Protein AF-A0A955WS61-F1 (afdb_monomer)

Structure (mmCIF, N/CA/C/O backbone):
data_AF-A0A955WS61-F1
#
_entry.id   AF-A0A955WS61-F1
#
loop_
_atom_site.group_PDB
_atom_site.id
_atom_site.type_symbol
_atom_site.label_atom_id
_atom_site.label_alt_id
_atom_site.label_comp_id
_atom_site.label_asym_id
_atom_site.label_entity_id
_atom_site.label_seq_id
_atom_site.pdbx_PDB_ins_code
_atom_site.Cartn_x
_atom_site.Cartn_y
_atom_site.Cartn_z
_atom_site.occupancy
_atom_site.B_iso_or_equiv
_atom_site.auth_seq_id
_atom_site.auth_comp_id
_atom_site.auth_asym_id
_atom_site.auth_atom_id
_atom_site.pdbx_PDB_model_num
ATOM 1 N N . MET A 1 1 ? -60.626 -24.618 -9.556 1.00 39.59 1 MET A N 1
ATOM 2 C CA . MET A 1 1 ? -60.246 -23.622 -8.529 1.00 39.59 1 MET A CA 1
ATOM 3 C C . MET A 1 1 ? -60.140 -22.252 -9.198 1.00 39.59 1 MET A C 1
ATOM 5 O O . MET A 1 1 ? -59.778 -22.217 -10.368 1.00 39.59 1 MET A O 1
ATOM 9 N N . PRO A 1 2 ? -60.588 -21.170 -8.542 1.00 42.81 2 PRO A N 1
ATOM 10 C CA . PRO A 1 2 ? -61.074 -19.955 -9.198 1.00 42.81 2 PRO A CA 1
ATOM 11 C C . PRO A 1 2 ? -60.015 -18.841 -9.265 1.00 42.81 2 PRO A C 1
ATOM 13 O O . PRO A 1 2 ? -59.220 -18.716 -8.343 1.00 42.81 2 PRO A O 1
ATOM 16 N N . ARG A 1 3 ? -60.077 -17.975 -10.287 1.00 38.41 3 ARG A N 1
ATOM 17 C CA . ARG A 1 3 ? -60.382 -16.526 -10.174 1.00 38.41 3 ARG A CA 1
ATOM 18 C C . ARG A 1 3 ? -59.957 -15.764 -11.437 1.00 38.41 3 ARG A C 1
ATOM 20 O O . ARG A 1 3 ? -58.796 -15.742 -11.821 1.00 38.41 3 ARG A O 1
ATOM 27 N N . ARG A 1 4 ? -60.955 -15.131 -12.058 1.00 44.97 4 ARG A N 1
ATOM 28 C CA . ARG A 1 4 ? -60.822 -14.010 -12.994 1.00 44.97 4 ARG A CA 1
ATOM 29 C C . ARG A 1 4 ? -60.536 -12.716 -12.213 1.00 44.97 4 ARG A C 1
ATOM 31 O O . ARG A 1 4 ? -60.990 -12.609 -11.077 1.00 44.97 4 ARG A O 1
ATOM 38 N N . ALA A 1 5 ? -59.978 -11.738 -12.937 1.00 42.53 5 ALA A N 1
ATOM 39 C CA . ALA A 1 5 ? -59.955 -10.290 -12.664 1.00 42.53 5 ALA A CA 1
ATOM 40 C C . ALA A 1 5 ? -58.942 -9.852 -11.580 1.00 42.53 5 ALA A C 1
ATOM 42 O O . ALA A 1 5 ? -58.774 -10.533 -10.583 1.00 42.53 5 ALA A O 1
ATOM 43 N N . PHE A 1 6 ? -58.177 -8.768 -11.714 1.00 42.38 6 PHE A N 1
ATOM 44 C CA . PHE A 1 6 ? -58.484 -7.454 -12.274 1.00 42.38 6 PHE A CA 1
ATOM 45 C C . PHE A 1 6 ? -57.208 -6.806 -12.844 1.00 42.38 6 PHE A C 1
ATOM 47 O O . PHE A 1 6 ? -56.226 -6.642 -12.129 1.00 42.38 6 PHE A O 1
ATOM 54 N N . ALA A 1 7 ? -57.260 -6.363 -14.100 1.00 45.56 7 ALA A N 1
ATOM 55 C CA . ALA A 1 7 ? -56.530 -5.178 -14.528 1.00 45.56 7 ALA A CA 1
ATOM 56 C C . ALA A 1 7 ? -57.457 -3.989 -14.256 1.00 45.56 7 ALA A C 1
ATOM 58 O O . ALA A 1 7 ? -58.474 -3.882 -14.932 1.00 45.56 7 ALA A O 1
ATOM 59 N N . LEU A 1 8 ? -57.169 -3.176 -13.236 1.00 44.16 8 LEU A N 1
ATOM 60 C CA . LEU A 1 8 ? -57.596 -1.774 -13.105 1.00 44.16 8 LEU A CA 1
ATOM 61 C C . LEU A 1 8 ? -57.124 -1.236 -11.746 1.00 44.16 8 LEU A C 1
ATOM 63 O O . LEU A 1 8 ? -57.612 -1.701 -10.723 1.00 44.16 8 LEU A O 1
ATOM 67 N N . ALA A 1 9 ? -56.207 -0.268 -11.761 1.00 42.47 9 ALA A N 1
ATOM 68 C CA . ALA A 1 9 ? -56.136 0.884 -10.846 1.00 42.47 9 ALA A CA 1
ATOM 69 C C . ALA A 1 9 ? -54.751 1.539 -10.974 1.00 42.47 9 ALA A C 1
ATOM 71 O O . ALA A 1 9 ? -53.930 1.498 -10.067 1.00 42.47 9 ALA A O 1
ATOM 72 N N . CYS A 1 10 ? -54.477 2.125 -12.138 1.00 44.53 10 CYS A N 1
ATOM 73 C CA . CYS A 1 10 ? -53.353 3.037 -12.317 1.00 44.53 10 CYS A CA 1
ATOM 74 C C . CYS A 1 10 ? -53.923 4.369 -12.797 1.00 44.53 10 CYS A C 1
ATOM 76 O O . CYS A 1 10 ? -53.821 4.697 -13.970 1.00 44.53 10 CYS A O 1
ATOM 78 N N . LEU A 1 11 ? -54.643 5.065 -11.916 1.00 44.31 11 LEU A N 1
ATOM 79 C CA . LEU A 1 11 ? -55.057 6.457 -12.088 1.00 44.31 11 LEU A CA 1
ATOM 80 C C . LEU A 1 11 ? -55.647 6.948 -10.762 1.00 44.31 11 LEU A C 1
ATOM 82 O O . LEU A 1 11 ? -56.581 6.333 -10.257 1.00 44.31 11 LEU A O 1
ATOM 86 N N . LEU A 1 12 ? -55.115 8.078 -10.281 1.00 42.94 12 LEU A N 1
ATOM 87 C CA . LEU A 1 12 ? -55.495 8.864 -9.092 1.00 42.94 12 LEU A CA 1
ATOM 88 C C . LEU A 1 12 ? -54.733 8.551 -7.794 1.00 42.94 12 LEU A C 1
ATOM 90 O O . LEU A 1 12 ? -55.284 7.980 -6.863 1.00 42.94 12 LEU A O 1
ATOM 94 N N . ALA A 1 13 ? -53.490 9.036 -7.716 1.00 41.31 13 ALA A N 1
ATOM 95 C CA . ALA A 1 13 ? -53.006 9.848 -6.591 1.00 41.31 13 ALA A CA 1
ATOM 96 C C . ALA A 1 13 ? -51.609 10.399 -6.933 1.00 41.31 13 ALA A C 1
ATOM 98 O O . ALA A 1 13 ? -50.580 9.768 -6.713 1.00 41.31 13 ALA A O 1
ATOM 99 N N . LEU A 1 14 ? -51.600 11.587 -7.538 1.00 50.22 14 LEU A N 1
ATOM 100 C CA . LEU A 1 14 ? -50.441 12.473 -7.605 1.00 50.22 14 LEU A CA 1
ATOM 101 C C . LEU A 1 14 ? -50.039 12.831 -6.168 1.00 50.22 14 LEU A C 1
ATOM 103 O O . LEU A 1 14 ? -50.820 13.509 -5.517 1.00 50.22 14 LEU A O 1
ATOM 107 N N . THR A 1 15 ? -48.867 12.345 -5.740 1.00 50.47 15 THR A N 1
ATOM 108 C CA . THR A 1 15 ? -48.021 12.683 -4.568 1.00 50.47 15 THR A CA 1
ATOM 109 C C . THR A 1 15 ? -47.634 11.407 -3.813 1.00 50.47 15 THR A C 1
ATOM 111 O O . THR A 1 15 ? -48.384 10.949 -2.957 1.00 50.47 15 THR A O 1
ATOM 114 N N . GLY A 1 16 ? -46.473 10.819 -4.126 1.00 45.91 16 GLY A N 1
ATOM 115 C CA . GLY A 1 16 ? -45.897 9.762 -3.277 1.00 45.91 16 GLY A CA 1
ATOM 116 C C . GLY A 1 16 ? -45.129 8.629 -3.962 1.00 45.91 16 GLY A C 1
ATOM 117 O O . GLY A 1 16 ? -44.665 7.736 -3.269 1.00 45.91 16 GLY A O 1
ATOM 118 N N . CYS A 1 17 ? -44.955 8.630 -5.288 1.00 41.88 17 CYS A N 1
ATOM 119 C CA . CYS A 1 17 ? -44.172 7.595 -5.989 1.00 41.88 17 CYS A CA 1
ATOM 120 C C . CYS A 1 17 ? -42.690 7.967 -6.207 1.00 41.88 17 CYS A C 1
ATOM 122 O O . CYS A 1 17 ? -42.085 7.462 -7.146 1.00 41.88 17 CYS A O 1
ATOM 124 N N . ASP A 1 18 ? -42.107 8.831 -5.371 1.00 45.09 18 ASP A N 1
ATOM 125 C CA . ASP A 1 18 ? -40.660 9.124 -5.407 1.00 45.09 18 ASP A CA 1
ATOM 126 C C . ASP A 1 18 ? -39.857 8.293 -4.385 1.00 45.09 18 ASP A C 1
ATOM 128 O O . ASP A 1 18 ? -38.687 8.000 -4.606 1.00 45.09 18 ASP A O 1
ATOM 132 N N . GLU A 1 19 ? -40.480 7.800 -3.307 1.00 46.69 19 GLU A N 1
ATOM 133 C CA . GLU A 1 19 ? -39.740 7.052 -2.271 1.00 46.69 19 GLU A CA 1
ATOM 134 C C . GLU A 1 19 ? -39.467 5.581 -2.623 1.00 46.69 19 GLU A C 1
ATOM 136 O O . GLU A 1 19 ? -38.569 4.962 -2.057 1.00 46.69 19 GLU A O 1
ATOM 141 N N . LEU A 1 20 ? -40.187 5.002 -3.588 1.00 40.94 20 LEU A N 1
ATOM 142 C CA . LEU A 1 20 ? -40.034 3.580 -3.930 1.00 40.94 20 LEU A CA 1
ATOM 143 C C . LEU A 1 20 ? -38.969 3.317 -5.007 1.00 40.94 20 LEU A C 1
ATOM 145 O O . LEU A 1 20 ? -38.524 2.180 -5.148 1.00 40.94 20 LEU A O 1
ATOM 149 N N . LEU A 1 21 ? -38.509 4.352 -5.725 1.00 43.75 21 LEU A N 1
ATOM 150 C CA . LEU A 1 21 ? -37.394 4.232 -6.674 1.00 43.75 21 LEU A CA 1
ATOM 151 C C . LEU A 1 21 ? -36.022 4.549 -6.054 1.00 43.75 21 LEU A C 1
ATOM 153 O O . LEU A 1 21 ? -35.013 4.094 -6.586 1.00 43.75 21 LEU A O 1
ATOM 157 N N . GLN A 1 22 ? -35.967 5.240 -4.908 1.00 46.19 22 GLN A N 1
ATOM 158 C CA . GLN A 1 22 ? -34.728 5.372 -4.125 1.00 46.19 22 GLN A CA 1
ATOM 159 C C . GLN A 1 22 ? -34.410 4.126 -3.282 1.00 46.19 22 GLN A C 1
ATOM 161 O O . GLN A 1 22 ? -33.268 3.945 -2.874 1.00 46.19 22 GLN A O 1
ATOM 166 N N . ALA A 1 23 ? -35.377 3.224 -3.083 1.00 44.03 23 ALA A N 1
ATOM 167 C CA . ALA A 1 23 ? -35.196 2.004 -2.294 1.00 44.03 23 ALA A CA 1
ATOM 168 C C . ALA A 1 23 ? -34.667 0.787 -3.087 1.00 44.03 23 ALA A C 1
ATOM 170 O O . ALA A 1 23 ? -34.442 -0.262 -2.490 1.00 44.03 23 ALA A O 1
ATOM 171 N N . LEU A 1 24 ? -34.494 0.874 -4.416 1.00 44.59 24 LEU A N 1
ATOM 172 C CA . LEU A 1 24 ? -34.256 -0.316 -5.258 1.00 44.59 24 LEU A CA 1
ATOM 173 C C . LEU A 1 24 ? -33.140 -0.192 -6.316 1.00 44.59 24 LEU A C 1
ATOM 175 O O . LEU A 1 24 ? -33.082 -1.031 -7.212 1.00 44.59 24 LEU A O 1
ATOM 179 N N . GLY A 1 25 ? -32.246 0.804 -6.254 1.00 40.69 25 GLY A N 1
ATOM 180 C CA . GLY A 1 25 ? -31.381 1.102 -7.411 1.00 40.69 25 GLY A CA 1
ATOM 181 C C . GLY A 1 25 ? -29.895 1.398 -7.202 1.00 40.69 25 GLY A C 1
ATOM 182 O O . GLY A 1 25 ? -29.263 1.772 -8.185 1.00 40.69 25 GLY A O 1
ATOM 183 N N . GLY A 1 26 ? -29.330 1.273 -5.995 1.00 39.69 26 GLY A N 1
ATOM 184 C CA . GLY A 1 26 ? -27.954 1.731 -5.718 1.00 39.69 26 GLY A CA 1
ATOM 185 C C . GLY A 1 26 ? -26.920 0.680 -5.306 1.00 39.69 26 GLY A C 1
ATOM 186 O O . GLY A 1 26 ? -25.733 0.925 -5.490 1.00 39.69 26 GLY A O 1
ATOM 187 N N . ASP A 1 27 ? -27.328 -0.480 -4.788 1.00 40.47 27 ASP A N 1
ATOM 188 C CA . ASP A 1 27 ? -26.390 -1.470 -4.241 1.00 40.47 27 ASP A CA 1
ATOM 189 C C . ASP A 1 27 ? -26.143 -2.616 -5.221 1.00 40.47 27 ASP A C 1
ATOM 191 O O . ASP A 1 27 ? -26.682 -3.718 -5.109 1.00 40.47 27 ASP A O 1
ATOM 195 N N . GLN A 1 28 ? -25.276 -2.360 -6.197 1.00 41.34 28 GLN A N 1
ATOM 196 C CA . GLN A 1 28 ? -24.551 -3.428 -6.879 1.00 41.34 28 GLN A CA 1
ATOM 197 C C . GLN A 1 28 ? -23.168 -3.590 -6.240 1.00 41.34 28 GLN A C 1
ATOM 199 O O . GLN A 1 28 ? -22.157 -3.227 -6.824 1.00 41.34 28 GLN A O 1
ATOM 204 N N . TYR A 1 29 ? -23.139 -4.151 -5.030 1.00 45.25 29 TYR A N 1
ATOM 205 C CA . TYR A 1 29 ? -21.952 -4.771 -4.425 1.00 45.25 29 TYR A CA 1
ATOM 206 C C . TYR A 1 29 ? -22.375 -6.082 -3.735 1.00 45.25 29 TYR A C 1
ATOM 208 O O . TYR A 1 29 ? -22.203 -6.289 -2.536 1.00 45.25 29 TYR A O 1
ATOM 216 N N . LEU A 1 30 ? -23.002 -6.981 -4.501 1.00 44.31 30 LEU A N 1
ATOM 217 C CA . LEU A 1 30 ? -23.370 -8.318 -4.037 1.00 44.31 30 LEU A CA 1
ATOM 218 C C . LEU A 1 30 ? -22.177 -9.270 -4.170 1.00 44.31 30 LEU A C 1
ATOM 220 O O . LEU A 1 30 ? -21.779 -9.618 -5.280 1.00 44.31 30 LEU A O 1
ATOM 224 N N . GLY A 1 31 ? -21.656 -9.736 -3.031 1.00 38.41 31 GLY A N 1
ATOM 225 C CA . GLY A 1 31 ? -20.728 -10.868 -3.008 1.00 38.41 31 GLY A CA 1
ATOM 226 C C . GLY A 1 31 ? -20.082 -11.253 -1.673 1.00 38.41 31 GLY A C 1
ATOM 227 O O . GLY A 1 31 ? -19.386 -12.262 -1.642 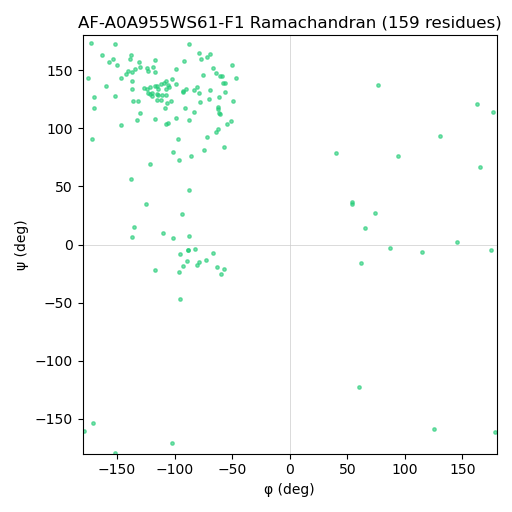1.00 38.41 31 GLY A O 1
ATOM 228 N N . GLY A 1 32 ? -20.283 -10.512 -0.578 1.00 45.88 32 GLY A N 1
ATOM 229 C CA . GLY A 1 32 ? -19.757 -10.872 0.750 1.00 45.88 32 GLY A CA 1
ATOM 230 C C . GLY A 1 32 ? -20.872 -10.985 1.795 1.00 45.88 32 GLY A C 1
ATOM 231 O O . GLY A 1 32 ? -21.881 -10.292 1.651 1.00 45.88 32 GLY A O 1
ATOM 232 N N . PRO A 1 33 ? -20.738 -11.845 2.828 1.00 43.12 33 PRO A N 1
ATOM 233 C CA . PRO A 1 33 ? -21.721 -11.905 3.907 1.00 43.12 33 PRO A CA 1
ATOM 234 C C . PRO A 1 33 ? -21.844 -10.532 4.597 1.00 43.12 33 PRO A C 1
ATOM 236 O O . PRO A 1 33 ? -20.835 -9.829 4.714 1.00 43.12 33 PRO A O 1
ATOM 239 N N . PRO A 1 34 ? -23.048 -10.138 5.056 1.00 48.12 34 PRO A N 1
ATOM 240 C CA . PRO A 1 34 ? -23.232 -8.893 5.792 1.00 48.12 34 PRO A CA 1
ATOM 241 C C . PRO A 1 34 ? -22.423 -8.969 7.088 1.00 48.12 34 PRO A C 1
ATOM 243 O O . PRO A 1 34 ? -22.656 -9.841 7.927 1.00 48.12 34 PRO A O 1
ATOM 246 N N . VAL A 1 35 ? -21.427 -8.095 7.238 1.00 57.53 35 VAL A N 1
ATOM 247 C CA . VAL A 1 35 ? -20.672 -7.976 8.489 1.00 57.53 35 VAL A CA 1
ATOM 248 C C . VAL A 1 35 ? -21.448 -7.030 9.395 1.00 57.53 35 VAL A C 1
ATOM 250 O O . VAL A 1 35 ? -21.094 -5.865 9.549 1.00 57.53 35 VAL A O 1
ATOM 253 N N . ASP A 1 36 ? -22.530 -7.541 9.976 1.00 55.09 36 ASP A N 1
ATOM 254 C CA . ASP A 1 36 ? -23.196 -6.902 11.106 1.00 55.09 36 ASP A CA 1
ATOM 255 C C . ASP A 1 36 ? -22.342 -7.123 12.356 1.00 55.09 36 ASP A C 1
ATOM 257 O O . ASP A 1 36 ? -22.562 -8.021 13.168 1.00 55.09 36 ASP A O 1
ATOM 261 N N . ALA A 1 37 ? -21.318 -6.292 12.483 1.00 46.44 37 ALA A N 1
ATOM 262 C CA . ALA A 1 37 ? -20.787 -5.892 13.766 1.00 46.44 37 ALA A CA 1
ATOM 263 C C . ALA A 1 37 ? -20.299 -4.458 13.593 1.00 46.44 37 ALA A C 1
ATOM 265 O O . ALA A 1 37 ? -19.231 -4.217 13.028 1.00 46.44 37 ALA A O 1
ATOM 266 N N . GLU A 1 38 ? -21.090 -3.507 14.091 1.00 45.56 38 GLU A N 1
ATOM 267 C CA . GLU A 1 38 ? -20.549 -2.242 14.574 1.00 45.56 38 GLU A CA 1
ATOM 268 C C . GLU A 1 38 ? -19.519 -2.588 15.654 1.00 45.56 38 GLU A C 1
ATOM 270 O O . GLU A 1 38 ? -19.809 -2.664 16.848 1.00 45.56 38 GLU A O 1
ATOM 275 N N . VAL A 1 39 ? -18.298 -2.884 15.215 1.00 46.03 39 VAL A N 1
ATOM 276 C CA . VAL A 1 39 ? -17.123 -2.821 16.062 1.00 46.03 39 VAL A CA 1
ATOM 277 C C . VAL A 1 39 ? -17.061 -1.352 16.456 1.00 46.03 39 VAL A C 1
ATOM 279 O O . VAL A 1 39 ? -16.683 -0.505 15.646 1.00 46.03 39 VAL A O 1
ATOM 282 N N . GLY A 1 40 ? -17.539 -1.037 17.668 1.00 46.91 40 GLY A N 1
ATOM 283 C CA . GLY A 1 40 ? -17.321 0.275 18.278 1.00 46.91 40 GLY A CA 1
ATOM 284 C C . GLY A 1 40 ? -15.846 0.633 18.108 1.00 46.91 40 GLY A C 1
ATOM 285 O O . GLY A 1 40 ? -15.035 -0.294 18.117 1.00 46.91 40 GLY A O 1
ATOM 286 N N . PRO A 1 41 ? -15.502 1.911 17.868 1.00 50.81 41 PRO A N 1
ATOM 287 C CA . PRO A 1 41 ? -14.221 2.277 17.281 1.00 50.81 41 PRO A CA 1
ATOM 288 C C . PRO 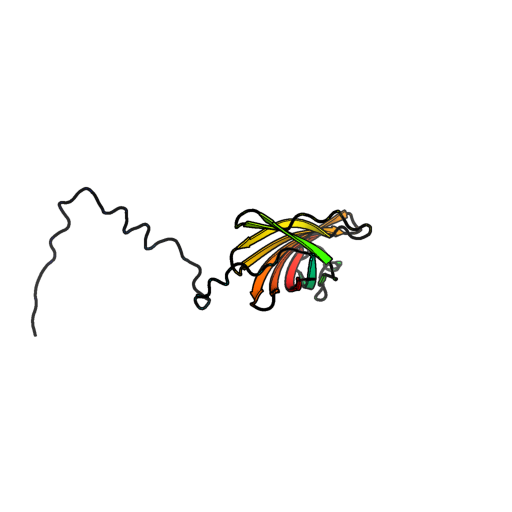A 1 41 ? -13.106 1.661 18.117 1.00 50.81 41 PRO A C 1
ATOM 290 O O . PRO A 1 41 ? -12.842 2.112 19.231 1.00 50.81 41 PRO A O 1
ATOM 293 N N . ALA A 1 42 ? -12.506 0.582 17.608 1.00 59.75 42 ALA A N 1
ATOM 294 C CA . ALA A 1 42 ? -11.262 0.098 18.158 1.00 59.75 42 ALA A CA 1
ATOM 295 C C . ALA A 1 42 ? -10.315 1.295 18.080 1.00 59.75 42 ALA A C 1
ATOM 297 O O . ALA A 1 42 ? -10.289 1.981 17.053 1.00 59.75 42 ALA A O 1
ATOM 298 N N . ASP A 1 43 ? -9.629 1.603 19.179 1.00 67.44 43 ASP A N 1
ATOM 299 C CA . ASP A 1 43 ? -8.611 2.643 19.157 1.00 67.44 43 ASP A CA 1
ATOM 300 C C . ASP A 1 43 ? -7.506 2.160 18.220 1.00 67.44 43 ASP A C 1
ATOM 302 O O . ASP A 1 43 ? -6.700 1.294 18.557 1.00 67.44 43 ASP A O 1
ATOM 306 N N . VAL A 1 44 ? -7.587 2.630 16.981 1.00 76.06 44 VAL A N 1
ATOM 307 C CA . VAL A 1 44 ? -6.649 2.319 15.907 1.00 76.06 44 VAL A CA 1
ATOM 308 C C . VAL A 1 44 ? -5.801 3.527 15.551 1.00 76.06 44 VAL A C 1
ATOM 310 O O . VAL A 1 44 ? -5.093 3.511 14.542 1.00 76.06 44 VAL A O 1
ATOM 313 N N . ALA A 1 45 ? -5.870 4.580 16.367 1.00 79.69 45 ALA A N 1
ATOM 314 C CA . ALA A 1 45 ? -4.903 5.652 16.307 1.00 79.69 45 ALA A CA 1
ATOM 315 C C . ALA A 1 45 ? -3.530 5.126 16.747 1.00 79.69 45 ALA A C 1
ATOM 317 O O . ALA A 1 45 ? -3.421 4.197 17.545 1.00 79.69 45 ALA A O 1
ATOM 318 N N . GLY A 1 46 ? -2.470 5.737 16.229 1.00 79.50 46 GLY A N 1
ATOM 319 C CA . GLY A 1 46 ? -1.102 5.365 16.582 1.00 79.50 46 GLY A CA 1
ATOM 320 C C . GLY A 1 46 ? -0.244 5.037 15.373 1.00 79.50 46 GLY A C 1
ATOM 321 O O . GLY A 1 46 ? -0.505 5.509 14.262 1.00 79.50 46 GLY A O 1
ATOM 322 N N . GLU A 1 47 ? 0.826 4.284 15.620 1.00 83.38 47 GLU A N 1
ATOM 323 C CA . GLU A 1 47 ? 1.779 3.894 14.590 1.00 83.38 47 GLU A CA 1
ATOM 324 C C . GLU A 1 47 ? 1.387 2.541 13.994 1.00 83.38 47 GLU A C 1
ATOM 326 O O . GLU A 1 47 ? 1.071 1.588 14.696 1.00 83.38 47 GLU A O 1
ATOM 331 N N . TRP A 1 48 ? 1.365 2.465 12.675 1.00 85.94 48 TRP A N 1
ATOM 332 C CA . TRP A 1 48 ? 0.998 1.291 11.899 1.00 85.94 48 TRP A CA 1
ATOM 333 C C . TRP A 1 48 ? 2.230 0.819 11.144 1.00 85.94 48 TRP A C 1
ATOM 335 O O . TRP A 1 48 ? 2.898 1.620 10.505 1.00 85.94 48 TRP A O 1
ATOM 345 N N . GLN A 1 49 ? 2.525 -0.471 11.159 1.00 88.06 49 GLN A N 1
ATOM 346 C CA . GLN A 1 49 ? 3.617 -1.048 10.388 1.00 88.06 49 GLN A CA 1
ATOM 347 C C . GLN A 1 49 ? 3.052 -1.809 9.192 1.00 88.06 49 GLN A C 1
ATOM 349 O O . GLN A 1 49 ? 2.525 -2.910 9.347 1.00 88.06 49 GLN A O 1
ATOM 354 N N . LEU A 1 50 ? 3.166 -1.219 8.002 1.00 88.69 50 LEU A N 1
ATOM 355 C CA . LEU A 1 50 ? 2.723 -1.810 6.741 1.00 88.69 50 LEU A CA 1
ATOM 356 C C . LEU A 1 50 ? 3.777 -2.765 6.186 1.00 88.69 50 LEU A C 1
ATOM 358 O O . LEU A 1 50 ? 4.945 -2.409 6.080 1.00 88.69 50 LEU A O 1
ATOM 362 N N . THR A 1 51 ? 3.347 -3.952 5.773 1.00 91.06 51 THR A N 1
ATOM 363 C CA . THR A 1 51 ? 4.143 -4.895 4.979 1.00 91.06 51 THR A CA 1
ATOM 364 C C . THR A 1 51 ? 3.302 -5.450 3.840 1.00 91.06 51 THR A C 1
ATOM 366 O O . THR A 1 51 ? 2.081 -5.566 3.960 1.00 91.06 51 THR A O 1
ATOM 369 N N . GLY A 1 52 ? 3.934 -5.817 2.729 1.00 91.62 52 GLY A N 1
ATOM 370 C CA . GLY A 1 52 ? 3.207 -6.368 1.592 1.00 91.62 52 GLY A CA 1
ATOM 371 C C . GLY A 1 52 ? 4.081 -7.092 0.583 1.00 91.62 52 GLY A C 1
ATOM 372 O O . GLY A 1 52 ? 5.304 -6.955 0.558 1.00 91.62 52 GLY A O 1
ATOM 373 N N . SER A 1 53 ? 3.420 -7.889 -0.247 1.00 93.62 53 SER A N 1
ATOM 374 C CA . SER A 1 53 ? 4.043 -8.670 -1.312 1.00 93.62 53 SER A CA 1
ATOM 375 C C . SER A 1 53 ? 3.104 -8.792 -2.502 1.00 93.62 53 SER A C 1
ATOM 377 O O . SER A 1 53 ? 1.898 -8.977 -2.311 1.00 93.62 53 SER A O 1
ATOM 379 N N . GLY A 1 54 ? 3.648 -8.760 -3.710 1.00 95.00 54 GLY A N 1
ATOM 380 C CA . GLY A 1 54 ? 2.864 -8.826 -4.933 1.00 95.00 54 GLY A CA 1
ATOM 381 C C . GLY A 1 54 ? 3.725 -8.988 -6.173 1.00 95.00 54 GLY A C 1
ATOM 382 O O . GLY A 1 54 ? 4.853 -9.476 -6.101 1.00 95.00 54 GLY A O 1
ATOM 383 N N . ARG A 1 55 ? 3.191 -8.530 -7.300 1.00 94.31 55 ARG A N 1
ATOM 384 C CA . ARG A 1 55 ? 3.857 -8.566 -8.599 1.00 94.31 55 ARG A CA 1
ATOM 385 C C . ARG A 1 55 ? 3.651 -7.282 -9.397 1.00 94.31 55 ARG A C 1
ATOM 387 O O . ARG A 1 55 ? 2.701 -6.547 -9.132 1.00 94.31 55 ARG A O 1
ATOM 394 N N . MET A 1 56 ? 4.526 -7.049 -10.372 1.00 93.06 56 MET A N 1
ATOM 395 C CA . MET A 1 56 ? 4.375 -6.060 -11.441 1.00 93.06 56 MET A CA 1
ATOM 396 C C . MET A 1 56 ? 4.317 -6.774 -12.791 1.00 93.06 56 MET A C 1
ATOM 398 O O . MET A 1 56 ? 5.083 -7.710 -13.021 1.00 93.06 56 MET A O 1
ATOM 402 N N . PHE A 1 57 ? 3.396 -6.349 -13.649 1.00 94.94 57 PHE A N 1
ATOM 403 C CA . PHE A 1 57 ? 3.062 -7.007 -14.913 1.00 94.94 57 PHE A CA 1
ATOM 404 C C . PHE A 1 57 ? 2.547 -5.990 -15.941 1.00 94.94 57 PHE A C 1
ATOM 406 O O . PHE A 1 57 ? 2.321 -4.829 -15.596 1.00 94.94 57 PHE A O 1
ATOM 413 N N . ASP A 1 58 ? 2.354 -6.421 -17.190 1.00 95.06 58 ASP A N 1
ATOM 414 C CA . ASP A 1 58 ? 1.894 -5.573 -18.304 1.00 95.06 58 ASP A CA 1
ATOM 415 C C . ASP A 1 58 ? 2.778 -4.327 -18.496 1.00 95.06 58 ASP A C 1
ATOM 417 O O . ASP A 1 58 ? 2.321 -3.233 -18.839 1.00 95.06 58 ASP A O 1
ATOM 421 N N . CYS A 1 59 ? 4.075 -4.489 -18.249 1.00 91.38 59 CYS A N 1
ATOM 422 C CA . CYS A 1 59 ? 5.049 -3.423 -18.398 1.00 91.38 59 CYS A CA 1
ATOM 423 C C . CYS A 1 59 ? 5.357 -3.183 -19.880 1.00 91.38 59 CYS A C 1
ATOM 425 O O . CYS A 1 59 ? 5.425 -4.110 -20.681 1.00 91.38 59 CYS A O 1
ATOM 427 N N . SER A 1 60 ? 5.615 -1.929 -20.262 1.00 91.12 60 SER A N 1
ATOM 428 C CA . SER A 1 60 ? 6.161 -1.648 -21.603 1.00 91.12 60 SER A CA 1
ATOM 429 C C . SER A 1 60 ? 7.638 -2.043 -21.754 1.00 91.12 60 SER A C 1
ATOM 431 O O . SER A 1 60 ? 8.141 -2.087 -22.876 1.00 91.12 60 SER A O 1
ATOM 433 N N . ASP A 1 61 ? 8.317 -2.320 -20.638 1.00 87.38 61 ASP A N 1
ATOM 434 C CA . ASP A 1 61 ? 9.676 -2.852 -20.567 1.00 87.38 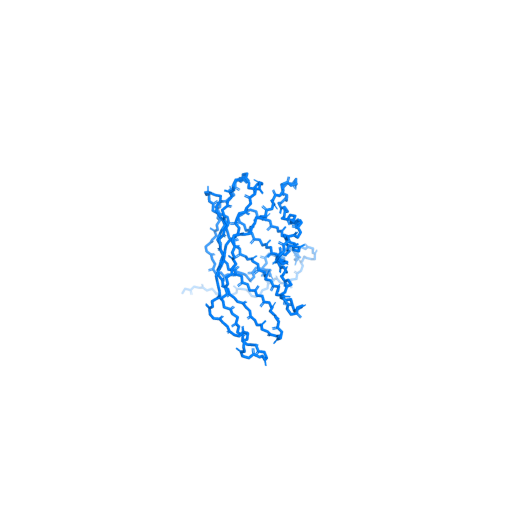61 ASP A CA 1
ATOM 435 C C . ASP A 1 61 ? 9.698 -4.057 -19.612 1.00 87.38 61 ASP A C 1
ATOM 437 O O . ASP A 1 61 ? 9.501 -3.901 -18.403 1.00 87.38 61 ASP A O 1
ATOM 441 N N . ASP A 1 62 ? 9.950 -5.247 -20.163 1.00 87.81 62 ASP A N 1
ATOM 442 C CA . ASP A 1 62 ? 9.969 -6.528 -19.445 1.00 87.81 62 ASP A CA 1
ATOM 443 C C . ASP A 1 62 ? 10.967 -6.547 -18.273 1.00 87.81 62 ASP A C 1
ATOM 445 O O . ASP A 1 62 ? 10.819 -7.342 -17.347 1.00 87.81 62 ASP A O 1
ATOM 449 N N . ALA A 1 63 ? 11.980 -5.670 -18.266 1.00 87.06 63 ALA A N 1
ATOM 450 C CA . ALA A 1 63 ? 12.933 -5.573 -17.159 1.00 87.06 63 ALA A CA 1
ATOM 451 C C . ALA A 1 63 ? 12.283 -5.158 -15.825 1.00 87.06 63 ALA A C 1
ATOM 453 O O . ALA A 1 63 ? 12.876 -5.372 -14.765 1.00 87.06 63 ALA A O 1
ATOM 454 N N . TYR A 1 64 ? 11.085 -4.568 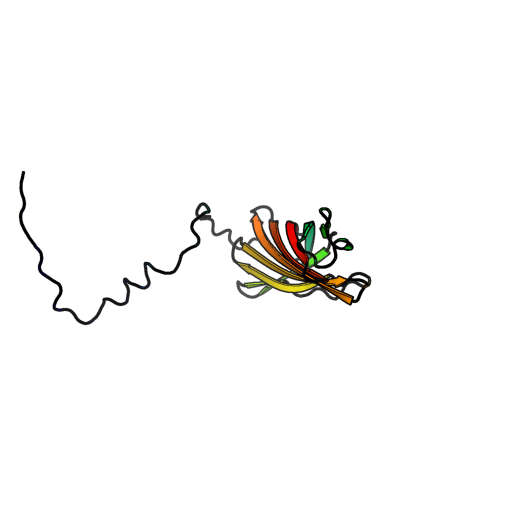-15.874 1.00 83.31 64 TYR A N 1
ATOM 455 C CA . TYR A 1 64 ? 10.307 -4.173 -14.701 1.00 83.31 64 TYR A CA 1
ATOM 456 C C . TYR A 1 64 ? 9.265 -5.222 -14.289 1.00 83.31 64 TYR A C 1
ATOM 458 O O . TYR A 1 64 ? 8.678 -5.092 -13.214 1.00 83.31 64 TYR A O 1
ATOM 466 N N . GLU A 1 65 ? 9.038 -6.272 -15.084 1.00 90.06 65 GLU A N 1
ATOM 467 C CA . GLU A 1 65 ? 8.153 -7.362 -14.673 1.00 90.06 65 GLU A CA 1
ATOM 468 C C . GLU A 1 65 ? 8.783 -8.170 -13.536 1.00 90.06 65 GLU A C 1
ATOM 470 O O . GLU A 1 65 ? 9.960 -8.539 -13.561 1.00 90.06 65 GLU A O 1
ATOM 475 N N . THR A 1 66 ? 8.001 -8.447 -12.495 1.00 91.19 66 THR A N 1
ATOM 476 C CA . TH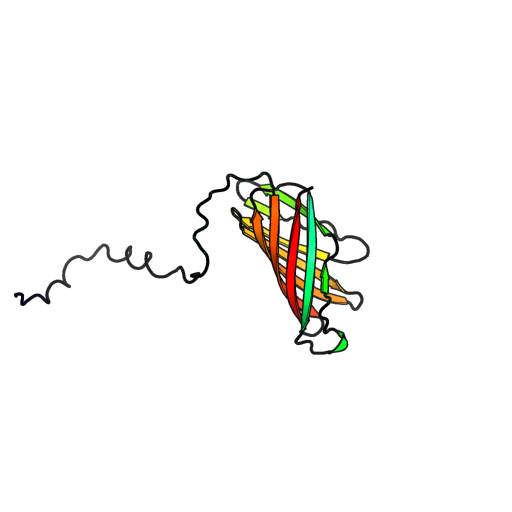R A 1 66 ? 8.491 -9.197 -11.337 1.00 91.19 66 THR A CA 1
ATOM 477 C C . THR A 1 66 ? 7.351 -9.811 -10.548 1.00 91.19 66 THR A C 1
ATOM 479 O O . THR A 1 66 ? 6.383 -9.134 -10.229 1.00 91.19 66 THR A O 1
ATOM 482 N N . ASP A 1 67 ? 7.505 -11.069 -10.136 1.00 92.12 67 ASP A N 1
ATOM 483 C CA . ASP A 1 67 ? 6.606 -11.733 -9.179 1.00 92.12 67 ASP A CA 1
ATOM 484 C C . ASP A 1 67 ? 7.013 -11.500 -7.710 1.00 92.12 67 ASP A C 1
ATOM 486 O O . ASP A 1 67 ? 6.487 -12.134 -6.794 1.00 92.12 67 ASP A O 1
ATOM 490 N N . ALA A 1 68 ? 7.997 -10.628 -7.475 1.00 90.25 68 ALA A N 1
ATOM 491 C CA . ALA A 1 68 ? 8.615 -10.407 -6.173 1.00 90.25 68 ALA A CA 1
ATOM 492 C C . ALA A 1 68 ? 8.568 -8.935 -5.735 1.00 90.25 68 ALA A C 1
ATOM 494 O O . ALA A 1 68 ? 9.497 -8.460 -5.077 1.00 90.25 68 ALA A O 1
ATOM 495 N N . LEU A 1 69 ? 7.498 -8.205 -6.072 1.00 87.44 69 LEU A N 1
ATOM 496 C CA . LEU A 1 69 ? 7.278 -6.865 -5.524 1.00 87.44 69 LEU A CA 1
ATOM 497 C C . LEU A 1 69 ? 7.137 -6.979 -4.004 1.00 87.44 69 LEU A C 1
ATOM 499 O O . LEU A 1 69 ? 6.332 -7.765 -3.498 1.00 87.44 69 LEU A O 1
ATOM 503 N N . ARG A 1 70 ? 7.927 -6.195 -3.271 1.00 87.00 70 ARG A N 1
ATOM 504 C CA . ARG A 1 70 ? 7.946 -6.194 -1.810 1.00 87.00 70 ARG A CA 1
ATOM 505 C C . ARG A 1 70 ? 7.753 -4.788 -1.285 1.00 87.00 70 ARG A C 1
ATOM 507 O O . ARG A 1 70 ? 8.408 -3.861 -1.739 1.00 87.00 70 ARG A O 1
ATOM 514 N N . ILE A 1 71 ? 6.889 -4.682 -0.286 1.00 84.50 71 ILE A N 1
ATOM 515 C CA . ILE A 1 71 ? 6.739 -3.493 0.542 1.00 84.50 71 ILE A CA 1
ATOM 516 C C . ILE A 1 71 ? 7.337 -3.864 1.890 1.00 84.50 71 ILE A C 1
ATOM 518 O O . ILE A 1 71 ? 6.752 -4.645 2.652 1.00 84.50 71 ILE A O 1
ATOM 522 N N . ASP A 1 72 ? 8.539 -3.360 2.143 1.00 79.19 72 ASP A N 1
ATOM 523 C CA . ASP A 1 72 ? 9.184 -3.524 3.437 1.00 79.19 72 ASP A CA 1
ATOM 524 C C . ASP A 1 72 ? 8.458 -2.699 4.507 1.00 79.19 72 ASP A C 1
ATOM 526 O O . ASP A 1 72 ? 7.645 -1.827 4.206 1.00 79.19 72 ASP A O 1
ATOM 530 N N . ALA A 1 73 ? 8.736 -3.015 5.772 1.00 76.25 73 ALA A N 1
ATOM 531 C CA . ALA A 1 73 ? 8.090 -2.397 6.921 1.00 76.25 73 ALA A CA 1
ATOM 532 C C . ALA A 1 73 ? 8.120 -0.858 6.859 1.00 76.25 73 ALA A C 1
ATOM 534 O O . ALA A 1 73 ? 9.156 -0.249 7.130 1.00 76.25 73 ALA A O 1
ATOM 535 N N . ALA A 1 74 ? 6.973 -0.245 6.565 1.00 75.50 74 ALA A N 1
ATOM 536 C CA . ALA A 1 74 ? 6.814 1.204 6.489 1.00 75.50 74 ALA A CA 1
ATOM 537 C C . ALA A 1 74 ? 5.916 1.707 7.636 1.00 75.50 74 ALA A C 1
ATOM 539 O O . ALA A 1 74 ? 4.789 1.216 7.771 1.00 75.50 74 ALA A O 1
ATOM 540 N N . PRO A 1 75 ? 6.384 2.656 8.474 1.00 75.00 75 PRO A N 1
ATOM 541 C CA . PRO A 1 75 ? 5.587 3.205 9.564 1.00 75.00 75 PRO A CA 1
ATOM 542 C C . PRO A 1 75 ? 4.577 4.241 9.050 1.00 75.00 75 PRO A C 1
ATOM 544 O O . PRO A 1 75 ? 4.938 5.166 8.320 1.00 75.00 75 PRO A O 1
ATOM 547 N N . LEU A 1 76 ? 3.314 4.109 9.452 1.00 76.25 76 LEU A N 1
ATOM 548 C CA . LEU A 1 76 ? 2.219 5.036 9.153 1.00 76.25 76 LEU A CA 1
ATOM 549 C C . LEU A 1 76 ? 1.718 5.615 10.458 1.00 76.25 76 LEU A C 1
ATOM 551 O O . LEU A 1 76 ? 1.715 4.934 11.477 1.00 76.25 76 LEU A O 1
ATOM 555 N N . ARG A 1 77 ? 1.242 6.852 10.432 1.00 76.50 77 ARG A N 1
ATOM 556 C CA . ARG A 1 77 ? 0.490 7.396 11.560 1.00 76.50 77 ARG A CA 1
ATOM 557 C C . ARG A 1 77 ? -0.966 7.451 11.174 1.00 76.50 77 ARG A C 1
ATOM 559 O O . ARG A 1 77 ? -1.275 7.866 10.065 1.00 76.50 77 ARG A O 1
ATOM 566 N N . VAL A 1 78 ? -1.836 7.063 12.094 1.00 77.25 78 VAL A N 1
ATOM 567 C CA . VAL A 1 78 ? -3.284 7.194 11.943 1.00 77.25 78 VAL A CA 1
ATOM 568 C C . VAL A 1 78 ? -3.803 8.075 13.064 1.00 77.25 78 VAL A C 1
ATOM 570 O O . VAL A 1 78 ? -3.483 7.864 14.235 1.00 77.25 78 VAL A O 1
ATOM 573 N N . ALA A 1 79 ? -4.561 9.101 12.688 1.00 73.56 79 ALA A N 1
ATOM 574 C CA . ALA A 1 79 ? -5.186 10.031 13.613 1.00 73.56 79 ALA A CA 1
ATOM 575 C C . ALA A 1 79 ? -6.704 9.853 13.574 1.00 73.56 79 ALA A C 1
ATOM 577 O O . ALA A 1 79 ? -7.297 9.728 12.502 1.00 73.56 79 ALA A O 1
ATOM 578 N N . GLN A 1 80 ? -7.324 9.875 14.750 1.00 70.75 80 GLN A N 1
ATOM 579 C CA . GLN A 1 80 ? -8.771 9.863 14.899 1.00 70.75 80 GLN A CA 1
ATOM 580 C C . GLN A 1 80 ? -9.258 11.292 15.130 1.00 70.75 80 GLN A C 1
ATOM 582 O O . GLN A 1 80 ? -9.016 11.865 16.191 1.00 70.75 80 GLN A O 1
ATOM 587 N N . ASP A 1 81 ? -9.930 11.868 14.136 1.00 65.25 81 ASP A N 1
ATOM 588 C CA . ASP A 1 81 ? -10.545 13.191 14.223 1.00 65.25 81 ASP A CA 1
ATOM 589 C C . ASP A 1 81 ? -12.060 13.045 14.060 1.00 65.25 81 ASP A C 1
ATOM 591 O O . ASP A 1 81 ? -12.539 12.717 12.979 1.00 65.25 81 ASP A O 1
ATOM 595 N N . GLY A 1 82 ? -12.809 13.224 15.157 1.00 55.59 82 GLY A N 1
ATOM 596 C CA . GLY A 1 82 ? -14.277 13.261 15.166 1.00 55.59 82 GLY A CA 1
ATOM 597 C C . GLY A 1 82 ? -14.945 12.238 14.238 1.00 55.59 82 GLY A C 1
ATOM 598 O O . GLY A 1 82 ? -15.388 12.584 13.153 1.00 55.59 82 GLY A O 1
ATOM 599 N N . ALA A 1 83 ? -15.029 10.972 14.653 1.00 56.00 83 ALA A N 1
ATOM 600 C CA . ALA A 1 83 ? -15.596 9.847 13.887 1.00 56.00 83 ALA A CA 1
ATOM 601 C C . ALA A 1 83 ? -14.903 9.473 12.552 1.00 56.00 83 ALA A C 1
ATOM 603 O O . ALA A 1 83 ? -15.114 8.351 12.093 1.00 56.00 83 ALA A O 1
ATOM 604 N N . ALA A 1 84 ? -14.054 10.324 11.965 1.00 55.53 84 ALA A N 1
ATOM 605 C CA . ALA A 1 84 ? -13.230 9.996 10.804 1.00 55.53 84 ALA A CA 1
ATOM 606 C C . ALA A 1 84 ? -11.796 9.643 11.228 1.00 55.53 84 ALA A C 1
ATOM 608 O O . ALA A 1 84 ? -11.189 10.270 12.096 1.00 55.53 84 ALA A O 1
ATOM 609 N N . LEU A 1 85 ? -11.249 8.603 10.610 1.00 61.66 85 LEU A N 1
ATOM 610 C CA . LEU A 1 85 ? -9.869 8.176 10.803 1.00 61.66 85 LEU A CA 1
ATOM 611 C C . LEU A 1 85 ? -9.090 8.518 9.540 1.00 61.66 85 LEU A C 1
ATOM 613 O O . LEU A 1 85 ? -9.394 7.990 8.469 1.00 61.66 85 LEU A O 1
ATOM 617 N N . THR A 1 86 ? -8.093 9.383 9.682 1.00 65.25 86 THR A N 1
ATOM 618 C CA . THR A 1 86 ? -7.259 9.850 8.573 1.00 65.25 86 THR A CA 1
ATOM 619 C C . THR A 1 86 ? -5.869 9.251 8.711 1.00 65.25 86 THR A C 1
ATOM 621 O O . THR A 1 86 ? -5.317 9.205 9.815 1.00 65.25 86 THR A O 1
ATOM 624 N N . VAL A 1 87 ? -5.282 8.824 7.593 1.00 67.62 87 VAL A N 1
ATOM 625 C CA . VAL A 1 87 ? -3.882 8.378 7.525 1.00 67.62 87 VAL A CA 1
ATOM 626 C C . VAL A 1 87 ? -3.022 9.553 7.035 1.00 67.62 87 VAL A C 1
ATOM 628 O O . VAL A 1 87 ? -2.907 9.759 5.826 1.00 67.62 87 VAL A O 1
ATOM 631 N N . PRO A 1 88 ? -2.466 10.401 7.925 1.00 63.69 88 PRO A N 1
ATOM 632 C CA . PRO A 1 88 ? -1.578 11.483 7.520 1.00 63.69 88 PRO A CA 1
ATOM 633 C C . PRO A 1 88 ? -0.332 10.971 6.799 1.00 63.69 88 PRO A C 1
ATOM 635 O O . PRO A 1 88 ? 0.252 9.956 7.178 1.00 63.69 88 PRO A O 1
ATOM 638 N N . ASN A 1 89 ? 0.125 11.747 5.813 1.00 60.31 89 ASN A N 1
ATOM 639 C CA . ASN A 1 89 ? 1.387 11.491 5.135 1.00 60.31 89 ASN A CA 1
ATOM 640 C C . ASN A 1 89 ? 2.556 11.569 6.131 1.00 60.31 89 ASN A C 1
ATOM 642 O O . ASN A 1 89 ? 2.811 12.662 6.658 1.00 60.31 89 ASN A O 1
ATOM 646 N N . PRO A 1 90 ? 3.268 10.465 6.430 1.00 53.78 90 PRO A N 1
ATOM 647 C CA . PRO A 1 90 ? 4.490 10.564 7.200 1.00 53.78 90 PRO A CA 1
ATOM 648 C C . PRO A 1 90 ? 5.526 11.368 6.392 1.00 53.78 90 PRO A C 1
ATOM 650 O O . PRO A 1 90 ? 5.525 11.338 5.160 1.00 53.78 90 PRO A O 1
ATOM 653 N N . PRO A 1 91 ? 6.413 12.128 7.057 1.00 52.09 91 PRO A N 1
ATOM 654 C CA . PRO A 1 91 ? 7.497 12.810 6.362 1.00 52.09 91 PRO A CA 1
ATOM 655 C C . PRO A 1 91 ? 8.329 11.789 5.576 1.00 52.09 91 PRO A C 1
ATOM 657 O O . PRO A 1 91 ? 8.593 10.697 6.076 1.00 52.09 91 PRO A O 1
ATOM 660 N N . ALA A 1 92 ? 8.735 12.155 4.355 1.00 52.31 92 ALA A N 1
ATOM 661 C CA . ALA A 1 92 ? 9.505 11.284 3.473 1.00 52.31 92 ALA A CA 1
ATOM 662 C C . ALA A 1 92 ? 10.706 10.675 4.214 1.00 52.31 92 ALA A C 1
ATOM 664 O O . ALA A 1 92 ? 11.536 11.402 4.771 1.00 52.31 92 ALA A O 1
ATOM 665 N N . VAL A 1 93 ? 10.793 9.344 4.225 1.00 42.41 93 VAL A N 1
ATOM 666 C CA . VAL A 1 93 ? 11.930 8.632 4.811 1.00 42.41 93 VAL A CA 1
ATOM 667 C C . VAL A 1 93 ? 13.146 8.861 3.901 1.00 42.41 93 VAL A C 1
ATOM 669 O O . VAL A 1 93 ? 13.066 8.603 2.697 1.00 42.41 93 VAL A O 1
ATOM 672 N N . PRO A 1 94 ? 14.283 9.368 4.412 1.00 37.75 94 PRO A N 1
ATOM 673 C CA . PRO A 1 94 ? 15.473 9.547 3.588 1.00 37.75 94 PRO A CA 1
ATOM 674 C C . PRO A 1 94 ? 15.971 8.191 3.061 1.00 37.75 94 PRO A C 1
ATOM 676 O O . PRO A 1 94 ? 16.347 7.331 3.853 1.00 37.75 94 PRO A O 1
ATOM 679 N N . GLY A 1 95 ? 15.998 8.012 1.735 1.00 44.69 95 GLY A N 1
ATOM 680 C CA . GLY A 1 95 ? 16.567 6.825 1.072 1.00 44.69 95 GLY A CA 1
ATOM 681 C C . GLY A 1 95 ? 15.587 5.935 0.295 1.00 44.69 95 GLY A C 1
ATOM 682 O O . GLY A 1 95 ? 16.045 5.047 -0.413 1.00 44.69 95 GLY A O 1
ATOM 683 N N . GLY A 1 96 ? 14.280 6.191 0.364 1.00 50.16 96 GLY A N 1
ATOM 684 C CA . GLY A 1 96 ? 13.253 5.510 -0.433 1.00 50.16 96 GLY A CA 1
ATOM 685 C C . GLY A 1 96 ? 11.930 6.241 -0.247 1.00 50.16 96 GLY A C 1
ATOM 686 O O . GLY A 1 96 ? 11.462 6.402 0.878 1.00 50.16 96 GLY A O 1
ATOM 687 N N . ALA A 1 97 ? 11.379 6.797 -1.322 1.00 55.47 97 ALA A N 1
ATOM 688 C CA . ALA A 1 97 ? 10.348 7.826 -1.240 1.00 55.47 97 ALA A CA 1
ATOM 689 C C . ALA A 1 97 ? 8.933 7.242 -1.142 1.00 55.47 97 ALA A C 1
ATOM 691 O O . ALA A 1 97 ? 8.063 7.698 -1.868 1.00 55.47 97 ALA A O 1
ATOM 692 N N . PHE A 1 98 ? 8.697 6.252 -0.276 1.00 66.56 98 PHE A N 1
ATOM 693 C CA . PHE A 1 98 ? 7.358 5.704 -0.037 1.00 66.56 98 PHE A CA 1
ATOM 694 C C . PHE A 1 98 ? 6.521 6.736 0.740 1.00 66.56 98 PHE A C 1
ATOM 696 O O . PHE A 1 98 ? 6.601 6.843 1.964 1.00 66.56 98 PHE A O 1
ATOM 703 N N . ALA A 1 99 ? 5.782 7.570 0.013 1.00 71.25 99 ALA A N 1
ATOM 704 C CA . ALA A 1 99 ? 4.955 8.646 0.541 1.00 71.25 99 ALA A CA 1
ATOM 705 C C . ALA A 1 99 ? 3.481 8.236 0.551 1.00 71.25 99 ALA A C 1
ATOM 707 O O . ALA A 1 99 ? 2.990 7.615 -0.385 1.00 71.25 99 ALA A O 1
ATOM 708 N N . PHE A 1 100 ? 2.738 8.633 1.578 1.00 74.50 100 PHE A N 1
ATOM 709 C CA . PHE A 1 100 ? 1.295 8.401 1.644 1.00 74.50 100 PHE A CA 1
ATOM 710 C C . PHE A 1 100 ? 0.576 9.612 1.068 1.00 74.50 100 PHE A C 1
ATOM 712 O O . PHE A 1 100 ? 0.894 10.753 1.394 1.00 74.50 100 PHE A O 1
ATOM 719 N N . ARG A 1 101 ? -0.389 9.401 0.180 1.00 74.00 101 ARG A N 1
ATOM 720 C CA . ARG A 1 101 ? -1.116 10.519 -0.438 1.00 74.00 101 ARG A CA 1
ATOM 721 C C . ARG A 1 101 ? -2.415 10.817 0.286 1.00 74.00 101 ARG A C 1
ATOM 723 O O . ARG A 1 101 ? -2.701 11.979 0.555 1.00 74.00 101 ARG A O 1
ATOM 730 N N . ASP A 1 102 ? -3.175 9.770 0.573 1.00 73.56 102 ASP A N 1
ATOM 731 C CA . ASP A 1 102 ? -4.502 9.848 1.172 1.00 73.56 102 ASP A CA 1
ATOM 732 C C . ASP A 1 102 ? -4.833 8.519 1.861 1.00 73.56 102 ASP A C 1
ATOM 734 O O . ASP A 1 102 ? -4.277 7.475 1.506 1.00 73.56 102 ASP A O 1
ATOM 738 N N . GLY A 1 103 ? -5.744 8.539 2.827 1.00 80.38 103 GLY A N 1
ATOM 739 C CA . GLY A 1 103 ? -6.219 7.332 3.481 1.00 80.38 103 GLY A CA 1
ATOM 740 C C . GLY A 1 103 ? -7.345 7.579 4.471 1.00 80.38 103 GLY A C 1
ATOM 741 O O . GLY A 1 103 ? -7.358 8.574 5.196 1.00 80.38 103 GLY A O 1
ATOM 742 N N . LEU A 1 104 ? -8.271 6.625 4.508 1.00 82.25 104 LEU A N 1
ATOM 743 C CA . LEU A 1 104 ? -9.484 6.641 5.308 1.00 82.25 104 LEU A CA 1
ATOM 744 C C . LEU A 1 104 ? -9.709 5.268 5.947 1.00 82.25 104 LEU A C 1
ATOM 746 O O . LEU A 1 104 ? -9.550 4.226 5.302 1.00 82.25 104 LEU A O 1
ATOM 750 N N . VAL A 1 105 ? -10.171 5.275 7.195 1.00 81.69 105 VAL A N 1
ATOM 751 C CA . VAL A 1 105 ? -10.778 4.100 7.831 1.00 81.69 105 VAL A CA 1
ATOM 752 C C . VAL A 1 105 ? -12.244 4.403 8.134 1.00 81.69 105 VAL A C 1
ATOM 754 O O . VAL A 1 105 ? -12.572 5.444 8.702 1.00 81.69 105 VAL A O 1
ATOM 757 N N . THR A 1 106 ? -13.149 3.516 7.721 1.00 78.88 106 THR A N 1
ATOM 758 C CA . THR A 1 106 ? -14.600 3.645 7.936 1.00 78.88 106 THR A CA 1
ATOM 759 C C . THR A 1 106 ? -15.154 2.330 8.468 1.00 78.88 106 THR A C 1
ATOM 761 O O . THR A 1 106 ? -15.249 1.338 7.739 1.00 78.88 106 THR A O 1
ATOM 764 N N . GLY A 1 107 ? -15.504 2.309 9.756 1.00 78.81 107 GLY A N 1
ATOM 765 C CA . GLY A 1 107 ? -15.822 1.066 10.458 1.00 78.81 107 GLY A CA 1
ATOM 766 C C . GLY A 1 107 ? -14.620 0.120 10.428 1.00 78.81 107 GLY A C 1
ATOM 767 O O . GLY A 1 107 ? -13.526 0.494 10.838 1.00 78.81 107 GLY A O 1
ATOM 768 N N . SER A 1 108 ? -14.809 -1.086 9.890 1.00 82.75 108 SER A N 1
ATOM 769 C CA . SER A 1 108 ? -13.729 -2.059 9.694 1.00 82.75 108 SER A CA 1
ATOM 770 C C . SER A 1 108 ? -12.999 -1.920 8.355 1.00 82.75 108 SER A C 1
ATOM 772 O O . SER A 1 108 ? -12.041 -2.644 8.119 1.00 82.75 108 SER A O 1
ATOM 774 N N . ARG A 1 109 ? -13.421 -1.035 7.444 1.00 86.31 109 ARG A N 1
ATOM 775 C CA . ARG A 1 109 ? -12.808 -0.916 6.111 1.00 86.31 109 ARG A CA 1
ATOM 776 C C . ARG A 1 109 ? -11.674 0.094 6.121 1.00 86.31 109 ARG A C 1
ATOM 778 O O . ARG A 1 109 ? -11.844 1.206 6.610 1.00 86.31 109 ARG A O 1
ATOM 785 N N . VAL A 1 110 ? -10.552 -0.281 5.520 1.00 87.62 110 VAL A N 1
ATOM 786 C CA . VAL A 1 110 ? -9.349 0.544 5.400 1.00 87.62 110 VAL A CA 1
ATOM 787 C C . VAL A 1 110 ? -9.041 0.748 3.925 1.00 87.62 110 VAL A C 1
ATOM 789 O O . VAL A 1 110 ? -8.976 -0.227 3.174 1.00 87.62 110 VAL A O 1
ATOM 792 N N . ARG A 1 111 ? -8.815 1.998 3.519 1.00 89.94 111 ARG A N 1
ATOM 793 C CA . ARG A 1 111 ? -8.313 2.346 2.188 1.00 89.94 111 ARG A CA 1
ATOM 794 C C . ARG A 1 111 ? -7.243 3.420 2.299 1.00 89.94 111 ARG A C 1
ATOM 796 O O . ARG A 1 111 ? -7.464 4.411 2.983 1.00 89.94 111 ARG A O 1
ATOM 803 N N . PHE A 1 112 ? -6.118 3.263 1.614 1.00 88.75 112 PHE A N 1
ATOM 804 C CA . PHE A 1 112 ? -5.101 4.314 1.520 1.00 88.75 112 PHE A CA 1
ATOM 805 C C . PHE A 1 112 ? -4.286 4.190 0.236 1.00 88.75 112 PHE A C 1
ATOM 807 O O . PHE A 1 112 ? -4.252 3.132 -0.387 1.00 88.75 112 PHE A O 1
ATOM 814 N N . VAL A 1 113 ? -3.646 5.284 -0.165 1.00 89.62 113 VAL A N 1
ATOM 815 C CA . VAL A 1 113 ? -2.848 5.378 -1.389 1.00 89.62 113 VAL A CA 1
ATOM 816 C C . VAL A 1 113 ? -1.424 5.773 -1.040 1.00 89.62 113 VAL A C 1
ATOM 818 O O . VAL A 1 113 ? -1.204 6.711 -0.268 1.00 89.62 113 VAL A O 1
ATOM 821 N N . THR A 1 114 ? -0.462 5.097 -1.656 1.00 87.62 114 THR A N 1
ATOM 822 C CA . THR A 1 114 ? 0.961 5.413 -1.549 1.00 87.62 114 THR A CA 1
ATOM 823 C C . THR A 1 114 ? 1.533 5.762 -2.913 1.00 87.62 114 THR A C 1
ATOM 825 O O . THR A 1 114 ? 1.020 5.348 -3.950 1.00 87.62 114 THR A O 1
ATOM 828 N N . GLU A 1 115 ? 2.584 6.568 -2.909 1.00 87.62 115 GLU A N 1
ATOM 829 C CA . GLU A 1 115 ? 3.389 6.922 -4.067 1.00 87.62 115 GLU A CA 1
ATOM 830 C C . GLU A 1 115 ? 4.855 6.740 -3.684 1.00 87.62 115 GLU A C 1
ATOM 832 O O . GLU A 1 115 ? 5.314 7.344 -2.720 1.00 87.62 115 GLU A O 1
ATOM 837 N N . GLU A 1 116 ? 5.584 5.922 -4.431 1.00 83.94 116 GLU A N 1
ATOM 838 C CA . GLU A 1 116 ? 7.020 5.725 -4.304 1.00 83.94 116 GLU A CA 1
ATOM 839 C C . GLU A 1 116 ? 7.737 6.297 -5.525 1.00 83.94 116 GLU A C 1
ATOM 841 O O . GLU A 1 116 ? 7.380 5.989 -6.661 1.00 83.94 116 GLU A O 1
ATOM 846 N N . VAL A 1 117 ? 8.750 7.137 -5.301 1.00 83.00 117 VAL A N 1
ATOM 847 C CA . VAL A 1 117 ? 9.665 7.575 -6.367 1.00 83.00 117 VAL A CA 1
ATOM 848 C C . VAL A 1 117 ? 10.848 6.614 -6.417 1.00 83.00 117 VAL A C 1
ATOM 850 O O . VAL A 1 117 ? 11.605 6.513 -5.449 1.00 83.00 117 VAL A O 1
ATOM 853 N N . LEU A 1 118 ? 10.998 5.924 -7.545 1.00 7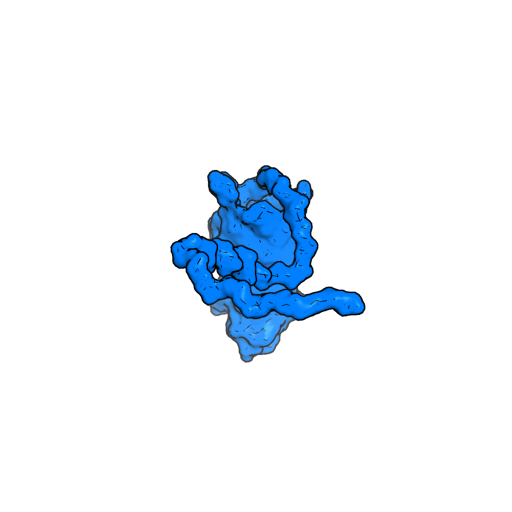8.12 118 LEU A N 1
ATOM 854 C CA . LEU A 1 118 ? 12.062 4.959 -7.796 1.00 78.12 118 LEU A CA 1
ATOM 855 C C . LEU A 1 118 ? 13.392 5.659 -8.153 1.00 78.12 118 LEU A C 1
ATOM 857 O O . LEU A 1 118 ? 13.401 6.850 -8.477 1.00 78.12 118 LEU A O 1
ATOM 861 N N . PRO A 1 119 ? 14.544 4.954 -8.106 1.00 75.19 119 PRO A N 1
ATOM 862 C CA . PRO A 1 119 ? 15.861 5.555 -8.358 1.00 75.19 119 PRO A CA 1
ATOM 863 C C . PRO A 1 119 ? 16.043 6.202 -9.739 1.00 75.19 119 PRO A C 1
ATOM 865 O O . PRO A 1 119 ? 16.876 7.094 -9.893 1.00 75.19 119 PRO A O 1
ATOM 868 N N . ASP A 1 120 ? 15.287 5.757 -10.739 1.00 77.81 120 ASP A N 1
ATOM 869 C CA . ASP A 1 120 ? 15.253 6.310 -12.097 1.00 77.81 120 ASP A CA 1
ATOM 870 C C . ASP A 1 120 ? 14.348 7.552 -12.227 1.00 77.81 120 ASP A C 1
ATOM 872 O O . ASP A 1 120 ? 14.331 8.197 -13.277 1.00 77.81 120 ASP A O 1
ATOM 876 N N . GLY A 1 121 ? 13.652 7.930 -11.150 1.00 80.62 121 GLY A N 1
ATOM 877 C CA . GLY A 1 121 ? 12.710 9.044 -11.096 1.00 80.62 121 GLY A CA 1
ATOM 878 C C . GLY A 1 121 ? 11.283 8.675 -11.502 1.00 80.62 121 GLY A C 1
ATOM 879 O O . GLY A 1 121 ? 10.401 9.536 -11.413 1.00 80.62 121 GLY A O 1
ATOM 880 N N . ASP A 1 122 ? 11.040 7.427 -11.913 1.00 83.88 122 ASP A N 1
ATOM 881 C CA . ASP A 1 122 ? 9.696 6.940 -12.200 1.00 83.88 122 ASP A CA 1
ATOM 882 C C . ASP A 1 122 ? 8.904 6.756 -10.892 1.00 83.88 122 ASP A C 1
ATOM 884 O O . ASP A 1 122 ? 9.453 6.726 -9.786 1.00 83.88 122 ASP A O 1
ATOM 888 N N . LYS A 1 123 ? 7.575 6.695 -11.009 1.00 86.75 123 LYS A N 1
ATOM 889 C CA . LYS A 1 123 ? 6.669 6.617 -9.860 1.00 86.75 123 LYS A CA 1
ATOM 890 C C . LYS A 1 123 ? 5.919 5.297 -9.836 1.00 86.75 123 LYS A C 1
ATOM 892 O O . LYS A 1 123 ? 5.364 4.883 -10.850 1.00 86.75 123 LYS A O 1
ATOM 897 N N . LEU A 1 124 ? 5.835 4.705 -8.654 1.00 87.88 124 LEU A N 1
ATOM 898 C CA . LEU A 1 124 ? 4.943 3.603 -8.328 1.00 87.88 124 LEU A CA 1
ATOM 899 C C . LEU A 1 124 ? 3.821 4.140 -7.441 1.00 87.88 124 LEU A C 1
ATOM 901 O O . LEU A 1 124 ? 4.083 4.715 -6.395 1.00 87.88 124 LEU A O 1
ATOM 905 N N . THR A 1 125 ? 2.568 3.996 -7.855 1.00 91.56 125 THR A N 1
ATOM 906 C CA . THR A 1 125 ? 1.396 4.377 -7.056 1.00 91.56 125 THR A CA 1
ATOM 907 C C . THR A 1 125 ? 0.603 3.132 -6.720 1.00 91.56 125 THR A C 1
ATOM 909 O O . THR A 1 125 ? 0.204 2.414 -7.632 1.00 91.56 125 THR A O 1
ATOM 912 N N . LEU A 1 126 ? 0.365 2.895 -5.432 1.00 92.00 126 LEU A N 1
ATOM 913 C CA . LEU A 1 126 ? -0.347 1.722 -4.932 1.00 92.00 126 LEU A CA 1
ATOM 914 C C . LEU A 1 126 ? -1.575 2.161 -4.134 1.00 92.00 126 LEU A C 1
ATOM 916 O O . LEU A 1 126 ? -1.478 2.989 -3.231 1.00 92.00 126 LEU A O 1
ATOM 920 N N . GLU A 1 127 ? -2.728 1.588 -4.447 1.00 94.12 127 GLU A N 1
ATOM 921 C CA . GLU A 1 127 ? -3.957 1.707 -3.677 1.00 94.12 127 GLU A CA 1
ATOM 922 C C . GLU A 1 127 ? -4.188 0.427 -2.875 1.00 94.12 127 GLU A C 1
ATOM 924 O O . GLU A 1 127 ? -4.285 -0.667 -3.426 1.00 94.12 127 GLU A O 1
ATOM 929 N N . PHE A 1 128 ? -4.319 0.579 -1.563 1.00 93.25 128 PHE A N 1
ATOM 930 C CA . PHE A 1 128 ? -4.524 -0.500 -0.609 1.00 93.25 128 PHE A CA 1
ATOM 931 C C . PHE A 1 128 ? -5.971 -0.514 -0.150 1.00 93.25 128 PHE A C 1
ATOM 933 O O . PHE A 1 128 ? -6.522 0.530 0.201 1.00 93.25 128 PHE A O 1
ATOM 940 N N . GLN A 1 129 ? -6.566 -1.703 -0.092 1.00 95.12 129 GLN A N 1
ATOM 941 C CA . GLN A 1 129 ? -7.907 -1.923 0.439 1.00 95.12 129 GLN A CA 1
ATOM 942 C C . GLN A 1 129 ? -7.915 -3.155 1.341 1.00 95.12 129 GLN A C 1
ATOM 944 O O . GLN A 1 129 ? -7.540 -4.251 0.924 1.00 95.12 129 GLN A O 1
ATOM 949 N N . GLY A 1 130 ? -8.347 -2.989 2.588 1.00 93.94 130 GLY A N 1
ATOM 950 C CA . GLY A 1 130 ? -8.322 -4.061 3.576 1.00 93.94 130 GLY A CA 1
ATOM 951 C C . GLY A 1 130 ? -9.394 -3.944 4.644 1.00 93.94 130 GLY A C 1
ATOM 952 O O . GLY A 1 130 ? -10.218 -3.027 4.649 1.00 93.94 130 GLY A O 1
ATOM 953 N N . VAL A 1 131 ? -9.369 -4.913 5.554 1.00 90.81 131 VAL A N 1
ATOM 954 C CA . VAL A 1 131 ? -10.296 -5.007 6.679 1.00 90.81 131 VAL A CA 1
ATOM 955 C C . VAL A 1 131 ? -9.509 -5.050 7.982 1.00 90.81 131 VAL A C 1
ATOM 957 O O . VAL A 1 131 ? -8.570 -5.834 8.115 1.00 90.81 131 VAL A O 1
ATOM 960 N N . LEU A 1 132 ? -9.907 -4.196 8.918 1.00 86.81 132 LEU A N 1
ATOM 961 C CA . LEU A 1 132 ? -9.491 -4.177 10.309 1.00 86.81 132 LEU A CA 1
ATOM 962 C C . LEU A 1 132 ? -10.234 -5.277 11.077 1.00 86.81 132 LEU A C 1
ATOM 964 O O . LEU A 1 132 ? -11.467 -5.293 11.116 1.00 86.81 132 LEU A O 1
ATOM 968 N N . ASP A 1 133 ? -9.486 -6.183 11.695 1.00 85.75 133 ASP A N 1
ATOM 969 C CA . ASP A 1 133 ? -10.033 -7.221 12.560 1.00 85.75 133 ASP A CA 1
ATOM 970 C C . ASP A 1 133 ? -10.189 -6.751 14.020 1.00 85.75 133 ASP A C 1
ATOM 972 O O . ASP A 1 133 ? -9.747 -5.675 14.427 1.00 85.75 133 ASP A O 1
ATOM 976 N N . SER A 1 134 ? -10.819 -7.588 14.847 1.00 78.56 134 SER A N 1
ATOM 977 C CA . SER A 1 134 ? -11.027 -7.313 16.274 1.00 78.56 134 SER A CA 1
ATOM 978 C C . SER A 1 134 ? -9.737 -7.289 17.105 1.00 78.56 134 SER A C 1
ATOM 980 O O . SER A 1 134 ? -9.791 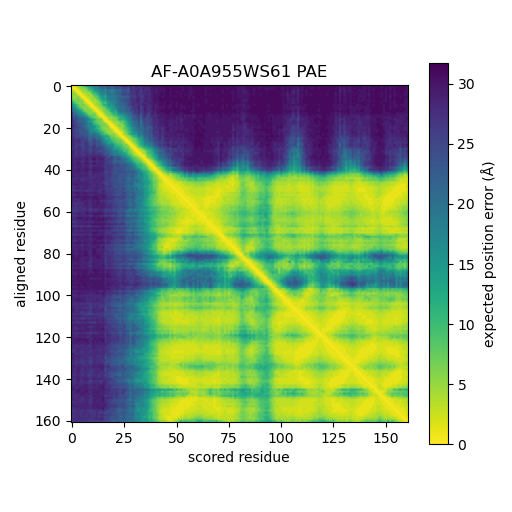-6.997 18.297 1.00 78.56 134 SER A O 1
ATOM 982 N N . LEU A 1 135 ? -8.597 -7.663 16.519 1.00 80.50 135 LEU A N 1
ATOM 983 C CA . LEU A 1 135 ? -7.283 -7.691 17.161 1.00 80.50 135 LEU A CA 1
ATOM 984 C C . LEU A 1 135 ? -6.425 -6.480 16.770 1.00 80.50 135 LEU A C 1
ATOM 986 O O . LEU A 1 135 ? -5.253 -6.434 17.143 1.00 80.50 135 LEU A O 1
ATOM 990 N N . GLY A 1 136 ? -6.981 -5.516 16.029 1.00 78.50 136 GLY A N 1
ATOM 991 C CA . GLY A 1 136 ? -6.237 -4.343 15.582 1.00 78.50 136 GLY A CA 1
ATOM 992 C C . GLY A 1 136 ? -5.263 -4.652 14.445 1.00 78.50 136 GLY A C 1
ATOM 993 O O . GLY A 1 136 ? -4.238 -3.991 14.322 1.00 78.50 136 GLY A O 1
ATOM 994 N N . ARG A 1 137 ? -5.526 -5.680 13.632 1.00 87.94 137 ARG A N 1
ATOM 995 C CA . ARG A 1 137 ? -4.728 -5.988 12.438 1.00 87.94 137 ARG A CA 1
ATOM 996 C C . ARG A 1 137 ? -5.516 -5.628 11.198 1.00 87.94 137 ARG A C 1
ATOM 998 O O . ARG A 1 137 ? -6.711 -5.899 11.123 1.00 87.94 137 ARG A O 1
ATOM 1005 N N . VAL A 1 138 ? -4.837 -5.068 10.205 1.00 91.06 138 VAL A N 1
ATOM 1006 C CA . VAL A 1 138 ? -5.433 -4.846 8.883 1.00 91.06 138 VAL A CA 1
ATOM 1007 C C . VAL A 1 138 ? -4.821 -5.834 7.911 1.00 91.06 138 VAL A C 1
ATOM 1009 O O . VAL A 1 138 ? -3.605 -5.991 7.882 1.00 91.06 138 VAL A O 1
ATOM 1012 N N . ALA A 1 139 ? -5.639 -6.485 7.094 1.00 94.56 139 ALA A N 1
ATOM 1013 C CA . ALA A 1 139 ? -5.159 -7.287 5.975 1.00 94.56 139 ALA A CA 1
ATOM 1014 C C . ALA A 1 139 ? -6.011 -7.028 4.736 1.00 94.56 139 ALA A C 1
ATOM 1016 O O . ALA A 1 139 ? -7.208 -6.747 4.839 1.00 94.56 139 ALA A O 1
ATOM 1017 N N . GLY A 1 140 ? -5.398 -7.124 3.561 1.00 96.44 140 GLY A N 1
ATOM 1018 C CA . GLY A 1 140 ? -6.098 -6.827 2.322 1.00 96.44 140 GLY A CA 1
ATOM 1019 C C . GLY A 1 140 ? -5.266 -7.024 1.069 1.00 96.44 140 GLY A C 1
ATOM 1020 O O . GLY A 1 140 ? -4.248 -7.723 1.070 1.00 96.44 140 GLY A O 1
ATOM 1021 N N . THR A 1 141 ? -5.729 -6.397 -0.003 1.00 97.62 141 THR A N 1
ATOM 1022 C CA . THR A 1 141 ? -5.088 -6.395 -1.316 1.00 97.62 141 THR A CA 1
ATOM 1023 C C . THR A 1 141 ? -4.667 -4.991 -1.703 1.00 97.62 141 THR A C 1
ATOM 1025 O O . THR A 1 141 ? -5.184 -4.002 -1.181 1.00 97.62 141 THR A O 1
ATOM 1028 N N . PHE A 1 142 ? -3.721 -4.906 -2.624 1.00 95.94 142 PHE A N 1
ATOM 1029 C CA . PHE A 1 142 ? -3.412 -3.653 -3.287 1.00 95.94 142 PHE A CA 1
ATOM 1030 C C . PHE A 1 142 ? -3.390 -3.846 -4.793 1.00 95.94 142 PHE A C 1
ATOM 1032 O O . PHE A 1 142 ? -3.094 -4.939 -5.276 1.00 95.94 142 PHE A O 1
ATOM 1039 N N . GLU A 1 143 ? -3.676 -2.761 -5.493 1.00 97.44 143 GLU A N 1
ATOM 1040 C CA . GLU A 1 143 ? -3.502 -2.610 -6.932 1.00 97.44 143 GLU A CA 1
ATOM 1041 C C . GLU A 1 143 ? -2.770 -1.299 -7.187 1.00 97.44 143 GLU A C 1
ATOM 1043 O O . GLU A 1 143 ? -2.798 -0.390 -6.358 1.00 97.44 143 GLU A O 1
ATOM 1048 N N . GLY A 1 144 ? -2.108 -1.170 -8.326 1.00 94.56 144 GLY A N 1
ATOM 1049 C CA . GLY A 1 144 ? -1.390 0.058 -8.603 1.00 94.56 144 GLY A CA 1
ATOM 1050 C C . GLY A 1 144 ? -0.822 0.155 -9.997 1.00 94.56 144 GLY A C 1
ATOM 1051 O O . GLY A 1 144 ? -0.819 -0.807 -10.763 1.00 94.56 144 GLY A O 1
ATOM 1052 N N . SER A 1 145 ? -0.294 1.333 -10.290 1.00 93.12 145 SER A N 1
ATOM 1053 C CA . SER A 1 145 ? 0.413 1.639 -11.527 1.00 93.12 145 SER A CA 1
ATOM 1054 C C . SER A 1 145 ? 1.871 1.945 -11.221 1.00 93.12 145 SER A C 1
ATOM 1056 O O . SER A 1 145 ? 2.161 2.784 -10.365 1.00 93.12 145 SER A O 1
ATOM 1058 N N . GLY A 1 146 ? 2.772 1.282 -11.929 1.00 84.38 146 GLY A N 1
ATOM 1059 C CA . GLY A 1 146 ? 4.210 1.453 -11.816 1.00 84.38 146 GLY A CA 1
ATOM 1060 C C . GLY A 1 146 ? 4.818 2.294 -12.941 1.00 84.38 146 GLY A C 1
ATOM 1061 O O . GLY A 1 146 ? 4.105 2.866 -13.776 1.00 84.38 146 GLY A O 1
ATOM 1062 N N . PRO A 1 147 ? 6.157 2.333 -12.995 1.00 80.62 147 PRO A N 1
ATOM 1063 C CA . PRO A 1 147 ? 6.904 2.872 -14.125 1.00 80.62 147 PRO A C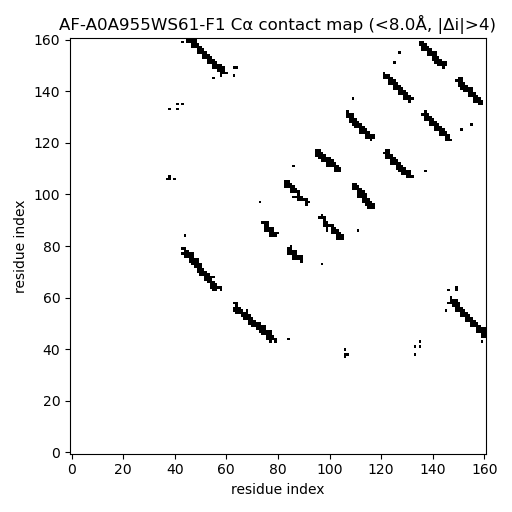A 1
ATOM 1064 C C . PRO A 1 147 ? 6.418 2.280 -15.438 1.00 80.62 147 PRO A C 1
ATOM 1066 O O . PRO A 1 147 ? 5.957 1.143 -15.476 1.00 80.62 147 PRO A O 1
ATOM 1069 N N . ARG A 1 148 ? 6.598 3.012 -16.541 1.00 81.75 148 ARG A N 1
ATOM 1070 C CA . ARG A 1 148 ? 6.546 2.402 -17.883 1.00 81.75 148 ARG A CA 1
ATOM 1071 C C . ARG A 1 148 ? 5.256 1.619 -18.162 1.00 81.75 148 ARG A C 1
ATOM 1073 O O . ARG A 1 148 ? 5.291 0.600 -18.847 1.00 81.75 148 ARG A O 1
ATOM 1080 N N . SER A 1 149 ? 4.128 2.122 -17.659 1.00 88.75 149 SER A N 1
ATOM 1081 C CA . SER A 1 149 ? 2.796 1.521 -17.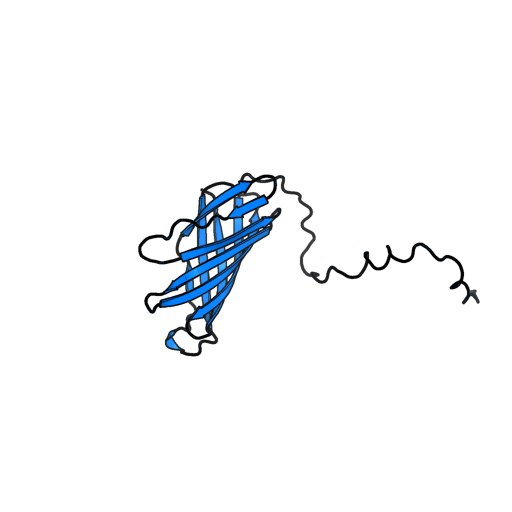813 1.00 88.75 149 SER A CA 1
ATOM 1082 C C . SER A 1 149 ? 2.606 0.162 -17.133 1.00 88.75 149 SER A C 1
ATOM 1084 O O . SER A 1 149 ? 1.592 -0.473 -17.392 1.00 88.75 149 SER A O 1
ATOM 1086 N N . CYS A 1 150 ? 3.511 -0.250 -16.239 1.00 92.06 150 CYS A N 1
ATOM 1087 C CA . CYS A 1 150 ? 3.319 -1.450 -15.434 1.00 92.06 150 CYS A CA 1
ATOM 1088 C C . CYS A 1 150 ? 2.035 -1.349 -14.602 1.00 92.06 150 CYS A C 1
ATOM 1090 O O . CYS A 1 150 ? 1.755 -0.319 -13.979 1.00 92.06 150 CYS A O 1
ATOM 1092 N N . ALA A 1 151 ? 1.305 -2.450 -14.522 1.00 95.81 151 ALA A N 1
ATOM 1093 C CA . ALA A 1 151 ? 0.322 -2.699 -13.486 1.00 95.81 151 ALA A CA 1
ATOM 1094 C C . ALA A 1 151 ? 0.984 -3.436 -12.315 1.00 95.81 151 ALA A C 1
ATOM 1096 O O . ALA A 1 151 ? 2.027 -4.075 -12.457 1.00 95.81 151 ALA A O 1
ATOM 1097 N N . SER A 1 152 ? 0.385 -3.341 -11.135 1.00 94.69 152 SER A N 1
ATOM 1098 C CA . SER A 1 152 ? 0.844 -4.046 -9.941 1.00 94.69 152 SER A CA 1
ATOM 1099 C C . SER A 1 152 ? -0.336 -4.527 -9.118 1.00 94.69 152 SER A C 1
ATOM 1101 O O . SER A 1 152 ? -1.373 -3.869 -9.072 1.00 94.69 152 SER A O 1
ATOM 1103 N N . GLU A 1 153 ? -0.172 -5.674 -8.470 1.00 97.25 153 GLU A N 1
ATOM 1104 C CA . GLU A 1 153 ? -1.179 -6.238 -7.575 1.00 97.25 153 GLU A CA 1
ATOM 1105 C C . GLU A 1 153 ? -0.526 -7.070 -6.472 1.00 97.25 153 GLU A C 1
ATOM 1107 O O . GLU A 1 153 ? 0.563 -7.624 -6.652 1.00 97.25 153 GLU A O 1
ATOM 1112 N N . GLY A 1 154 ? -1.195 -7.207 -5.331 1.00 96.94 154 GLY A N 1
ATOM 1113 C CA . GLY A 1 154 ? -0.685 -8.044 -4.255 1.00 96.94 154 GLY A CA 1
ATOM 1114 C C . GLY A 1 154 ? -1.538 -8.058 -3.000 1.00 96.94 154 GLY A C 1
ATOM 1115 O O . GLY A 1 154 ? -2.726 -7.738 -3.006 1.00 96.94 154 GLY A O 1
ATOM 1116 N N . ARG A 1 155 ? -0.910 -8.477 -1.901 1.00 97.12 155 ARG A N 1
ATOM 1117 C CA . ARG A 1 155 ? -1.501 -8.523 -0.562 1.00 97.12 155 ARG A CA 1
ATOM 1118 C C . ARG A 1 155 ? -0.662 -7.734 0.421 1.00 97.12 155 ARG A C 1
ATOM 1120 O O . ARG A 1 155 ? 0.559 -7.653 0.283 1.00 97.12 155 ARG A O 1
ATOM 1127 N N . PHE A 1 156 ? -1.320 -7.211 1.443 1.00 94.81 156 PHE A N 1
ATOM 1128 C CA . PHE A 1 156 ? -0.662 -6.483 2.516 1.00 94.81 156 PHE A CA 1
ATOM 1129 C C . PHE A 1 156 ? -1.223 -6.857 3.884 1.00 94.81 156 PHE A C 1
ATOM 1131 O O . PHE A 1 156 ? -2.328 -7.396 4.008 1.00 94.81 156 PHE A O 1
ATOM 1138 N N . SER A 1 157 ? -0.449 -6.515 4.906 1.00 93.62 157 SER A N 1
ATOM 1139 C CA . SER A 1 157 ? -0.863 -6.538 6.299 1.00 93.62 157 SER A CA 1
ATOM 1140 C C . SER A 1 157 ? -0.317 -5.334 7.055 1.00 93.62 157 SER A C 1
ATOM 1142 O O . SER A 1 157 ? 0.771 -4.845 6.748 1.00 93.62 157 SER A O 1
ATOM 1144 N N . VAL A 1 158 ? -1.063 -4.889 8.060 1.00 90.12 158 VAL A N 1
ATOM 1145 C CA . VAL A 1 158 ? -0.666 -3.839 8.994 1.00 90.12 158 VAL A CA 1
ATOM 1146 C C . VAL A 1 158 ? -0.744 -4.354 10.422 1.00 90.12 158 VAL A C 1
ATOM 1148 O O . VAL A 1 158 ? -1.756 -4.932 10.827 1.00 90.12 158 VAL A O 1
ATOM 1151 N N . GLU A 1 159 ? 0.306 -4.076 11.188 1.00 87.62 159 GLU A N 1
ATOM 1152 C CA . GLU A 1 159 ? 0.328 -4.228 12.643 1.00 87.62 159 GLU A CA 1
ATOM 1153 C C . GLU A 1 159 ? 0.295 -2.853 13.318 1.00 87.62 159 GLU A C 1
ATOM 1155 O O . GLU A 1 159 ? 1.118 -1.998 12.998 1.00 87.62 159 GLU A O 1
ATOM 1160 N N . ILE A 1 160 ? -0.624 -2.641 14.261 1.00 84.38 160 ILE A N 1
ATOM 1161 C CA . ILE A 1 160 ? -0.662 -1.430 15.096 1.00 84.38 160 ILE A CA 1
ATOM 1162 C C . ILE A 1 160 ? 0.360 -1.582 16.239 1.00 84.38 160 ILE A C 1
ATOM 1164 O O . ILE A 1 160 ? 0.465 -2.660 16.833 1.00 84.38 160 ILE A O 1
ATOM 1168 N N . ARG A 1 161 ? 1.144 -0.532 16.507 1.00 80.12 161 ARG A N 1
ATOM 1169 C CA . ARG A 1 161 ? 2.250 -0.481 17.479 1.00 80.12 161 ARG A CA 1
ATOM 1170 C C . ARG A 1 161 ? 1.955 0.445 18.653 1.00 80.12 161 ARG A C 1
ATOM 1172 O O . ARG A 1 161 ? 1.386 1.535 18.424 1.00 80.12 161 ARG A O 1
#

Secondary structure (DSSP, 8-state):
-----------S--S--STTTTTSSS----SS-------------EEEEEEEEEEEES-SSGGG-EEEEEEEEEEEEEEEETTEEE---PPPPTTSEEEEEEEEEETTEEEEEEEEE-TTS-EEEEEEEEEE-TTSEEEEEEEEE-GGG-EEEEEEEEEE-

Foldseek 3Di:
DDDDDDDDDDDDDPDDPPVVVVVPPDDPPPDDDPPPDQPPDDPLFAKKWKWWFWWKDPAPDCVRGDRGDIDHTDIWGWDDDDQKIWTDWDPQDPPKGFTWDTWTDHRQKTWTKTWIQDPVRWIKIKIWIWGQDPVSKTKGKIWTATPRRIIMITIMMMDGD

Solvent-accessible surface area (backbone atoms only — not comparable to full-atom values): 9459 Å² total; per-residue (Å²): 139,90,84,82,88,78,95,84,84,90,79,91,75,96,81,76,85,66,67,68,62,75,72,73,76,81,85,89,77,86,84,72,82,85,79,89,62,88,63,68,82,69,88,69,57,41,42,30,39,36,34,34,44,27,29,31,39,79,38,78,48,71,88,66,45,36,82,72,40,70,42,68,82,41,80,39,43,32,46,75,54,89,96,41,32,40,40,57,55,51,78,71,49,91,92,55,41,68,29,47,77,46,32,44,43,58,85,46,41,36,39,36,33,38,38,30,52,46,99,88,69,41,50,36,36,39,42,36,43,30,40,47,47,100,82,58,36,34,43,39,38,32,41,31,43,36,49,65,68,13,38,33,42,37,40,38,40,33,45,66,101

Mean predicted aligned error: 14.29 Å

Nearest PDB structures (foldseek):
  1h6s-assembly1_1  TM=5.893E-01  e=2.747E+00  Pseudogemmobacter blasticus
  1bh3-assembly1_A  TM=4.755E-01  e=3.050E+00  Pseudogemmobacter blasticus
  6prn-assembly1_A  TM=4.760E-01  e=3.050E+00  Pseudogemmobacter blasticus
  8uzl-assembly2_B  TM=2.733E-01  e=9.663E-01  synthetic construct
  4pr7-assembly1_A  TM=2.537E-01  e=4.881E+00  Dickeya dadantii

Radius of gyration: 23.39 Å; Cα contacts (8 Å, |Δi|>4): 325; chains: 1; bounding box: 78×37×41 Å

Sequence (161 aa):
MPRRAFALACLLALTGCDELLQALGGDQYLGGPPVDAEVGPADVAGEWQLTGSGRMFDCSDDAYETDALRIDAAPLRVAQDGAALTVPNPPAVPGGAFAFRDGLVTGSRVRFVTEEVLPDGDKLTLEFQGVLDSLGRVAGTFEGSGPRSCASEGRFSVEIR

pLDDT: mean 72.1, std 19.82, range [37.75, 97.62]